Protein AF-A0A926AAT4-F1 (afdb_monomer)

pLDDT: mean 76.75, std 17.48, range [42.28, 96.56]

Foldseek 3Di:
DDPDPPPVVVVVVVVVLVVVVVPDDDDDDPDPVRVVVVVVVSDDDDPVVVVVVVVVCVPDPDPDDDPVCVVPPD

Mean predicted aligned error: 14.72 Å

Sequence (74 aa):
MKQHSKLSSKEQQQHLTESQSEQATAREFATAEELLRYDAAQIPVPPAIAQRLVKSAAGLPQPNRPWWKKLFGN

Radius of gyration: 21.21 Å; Cα contacts (8 Å, |Δi|>4): 3; chains: 1; bounding box: 40×68×36 Å

Structure (mmCIF, N/CA/C/O backbone):
data_AF-A0A926AAT4-F1
#
_entry.id   AF-A0A926AAT4-F1
#
loop_
_atom_site.group_PDB
_atom_site.id
_atom_site.type_symbol
_atom_site.label_atom_id
_atom_site.label_alt_id
_atom_site.label_comp_id
_atom_site.label_asym_id
_atom_site.label_entity_id
_atom_site.label_seq_id
_atom_site.pdbx_PDB_ins_code
_atom_site.Cartn_x
_atom_site.Cartn_y
_atom_site.Cartn_z
_atom_site.occupancy
_atom_site.B_iso_or_equiv
_atom_site.auth_seq_id
_atom_site.auth_comp_id
_atom_site.auth_asym_id
_atom_site.auth_atom_id
_atom_site.pdbx_PDB_model_num
ATOM 1 N N . MET A 1 1 ? -3.754 36.696 -20.190 1.00 42.28 1 MET A N 1
ATOM 2 C CA . MET A 1 1 ? -4.851 35.699 -20.164 1.00 42.28 1 MET A CA 1
ATOM 3 C C . MET A 1 1 ? -4.431 34.526 -19.285 1.00 42.28 1 MET A C 1
ATOM 5 O O . MET A 1 1 ? -3.277 34.127 -19.325 1.00 42.28 1 MET A O 1
ATOM 9 N N . LYS A 1 2 ? 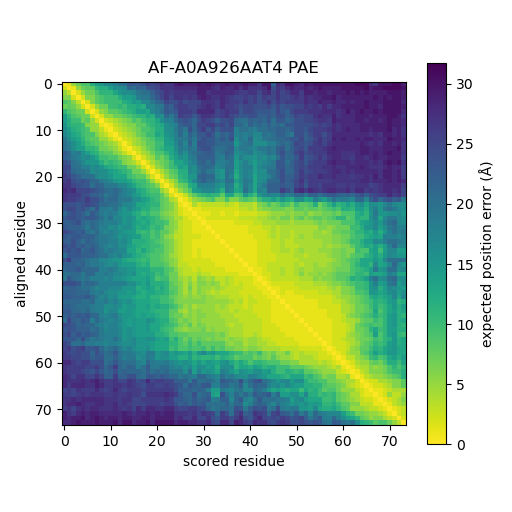-5.338 34.099 -18.404 1.00 50.28 2 LYS A N 1
ATOM 10 C CA . LYS A 1 2 ? -5.118 33.346 -17.157 1.00 50.28 2 LYS A CA 1
ATOM 11 C C . LYS A 1 2 ? -4.699 31.879 -17.391 1.00 50.28 2 LYS A C 1
ATOM 13 O O . LYS A 1 2 ? -5.412 31.151 -18.067 1.00 50.28 2 LYS A O 1
ATOM 18 N N . GLN A 1 3 ? -3.600 31.435 -16.771 1.00 61.12 3 GLN A N 1
ATOM 19 C CA . GLN A 1 3 ? -3.143 30.033 -16.717 1.00 61.12 3 GLN A CA 1
ATOM 20 C C . GLN A 1 3 ? -3.507 29.417 -15.349 1.00 61.12 3 GLN A C 1
ATOM 22 O O . GLN A 1 3 ? -2.627 29.141 -14.544 1.00 61.12 3 GLN A O 1
ATOM 27 N N . HIS A 1 4 ? -4.799 29.254 -15.040 1.00 53.16 4 HIS A N 1
ATOM 28 C CA . HIS A 1 4 ? -5.242 28.724 -13.730 1.00 53.16 4 HIS A CA 1
ATOM 29 C C . HIS A 1 4 ? -6.031 27.402 -13.795 1.00 53.16 4 HIS A C 1
ATOM 31 O O . HIS A 1 4 ? -6.364 26.842 -12.758 1.00 53.16 4 HIS A O 1
ATOM 37 N N . SER A 1 5 ? -6.288 26.832 -14.977 1.00 58.00 5 SER A N 1
ATOM 38 C CA . SER A 1 5 ? -7.216 25.689 -15.096 1.00 58.00 5 SER A CA 1
ATOM 39 C C . SER A 1 5 ? -6.650 24.302 -14.764 1.00 58.00 5 SER A C 1
ATOM 41 O O . SER A 1 5 ? -7.418 23.348 -14.736 1.00 58.00 5 SER A O 1
ATOM 43 N N . LYS A 1 6 ? -5.342 24.138 -14.517 1.00 57.00 6 LYS A N 1
ATOM 44 C CA . LYS A 1 6 ? -4.744 22.795 -14.328 1.00 57.00 6 LYS A CA 1
ATOM 45 C C . LYS A 1 6 ? -4.659 22.323 -12.871 1.00 57.00 6 LYS A C 1
ATOM 47 O O . LYS A 1 6 ? -4.527 21.125 -12.651 1.00 57.00 6 LYS A O 1
ATOM 52 N N . LEU A 1 7 ? -4.742 23.229 -11.893 1.00 55.38 7 LEU A N 1
ATOM 53 C CA . LEU A 1 7 ? -4.702 22.872 -10.465 1.00 55.38 7 LEU A CA 1
ATOM 54 C C . LEU A 1 7 ? -6.081 22.420 -9.955 1.00 55.38 7 LEU A C 1
ATOM 56 O O . LEU A 1 7 ? -6.183 21.390 -9.298 1.00 55.38 7 LEU A O 1
ATOM 60 N N . SER A 1 8 ? -7.146 23.098 -10.392 1.00 56.47 8 SER A N 1
ATOM 61 C CA . SER A 1 8 ? -8.517 22.855 -9.918 1.00 56.47 8 SER A CA 1
ATOM 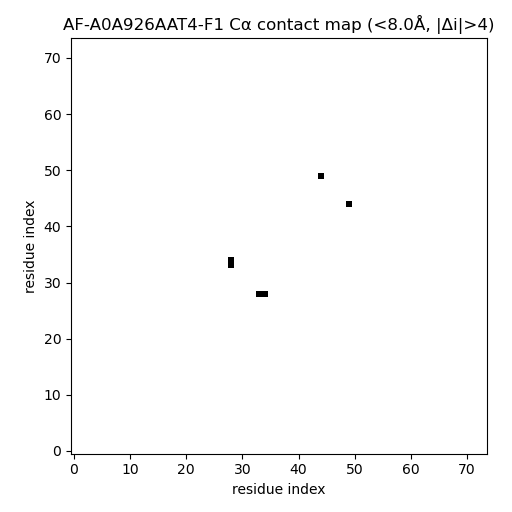62 C C . SER A 1 8 ? -9.044 21.443 -10.219 1.00 56.47 8 SER A C 1
ATOM 64 O O . SER A 1 8 ? -9.740 20.855 -9.398 1.00 56.47 8 SER A O 1
ATOM 66 N N . SER A 1 9 ? -8.665 20.847 -11.355 1.00 56.72 9 SER A N 1
ATOM 67 C CA . SER A 1 9 ? -9.141 19.506 -11.725 1.00 56.72 9 SER A CA 1
ATOM 68 C C . SER A 1 9 ? -8.546 18.398 -10.840 1.00 56.72 9 SER A C 1
ATOM 70 O O . SER A 1 9 ? -9.198 17.385 -10.593 1.00 56.72 9 SER A O 1
ATOM 72 N N . LYS A 1 10 ? -7.327 18.605 -10.320 1.00 56.78 10 LYS A N 1
ATOM 73 C CA . LYS A 1 10 ? -6.657 17.646 -9.433 1.00 56.78 10 LYS A CA 1
ATOM 74 C C . LYS A 1 10 ? -7.214 17.718 -8.007 1.00 56.78 10 LYS A C 1
ATOM 76 O O . LYS A 1 10 ? -7.397 16.680 -7.383 1.00 56.78 10 LYS A O 1
ATOM 81 N N . GLU A 1 11 ? -7.548 18.920 -7.539 1.00 53.94 11 GLU A N 1
ATOM 82 C CA . GLU A 1 11 ? -8.205 19.146 -6.243 1.00 53.94 11 GLU A CA 1
ATOM 83 C C . GLU A 1 11 ? -9.652 18.619 -6.241 1.00 53.94 11 GLU A C 1
ATOM 85 O O . GLU A 1 11 ? -10.078 17.987 -5.277 1.00 53.94 11 GLU A O 1
ATOM 90 N N . GLN A 1 12 ? -10.389 18.768 -7.350 1.00 53.94 12 GLN A N 1
ATOM 91 C CA . GLN A 1 12 ? -11.747 18.219 -7.477 1.00 53.94 12 GLN A CA 1
ATOM 92 C C . GLN A 1 12 ? -11.791 16.686 -7.438 1.00 53.94 12 GLN A C 1
ATOM 94 O O . GLN A 1 12 ? -12.725 16.129 -6.865 1.00 53.94 12 GLN A O 1
ATOM 99 N N . GLN A 1 13 ? -10.797 15.990 -8.005 1.00 53.97 13 GLN A N 1
ATOM 100 C CA . GLN A 1 13 ? -10.725 14.527 -7.892 1.00 53.97 13 GLN A CA 1
ATOM 101 C C . GLN A 1 13 ? -10.461 14.064 -6.460 1.00 53.97 13 GLN A C 1
ATOM 103 O O . GLN A 1 13 ? -11.053 13.074 -6.049 1.00 53.97 13 GLN A O 1
ATOM 108 N N . GLN A 1 14 ? -9.630 14.781 -5.695 1.00 53.19 14 GLN A N 1
ATOM 109 C CA . GLN A 1 14 ? -9.397 14.456 -4.284 1.00 53.19 14 GLN A CA 1
ATOM 110 C C . GLN A 1 14 ? -10.671 14.649 -3.452 1.00 53.19 14 GLN A C 1
ATOM 112 O O . GLN A 1 14 ? -11.038 13.751 -2.696 1.00 53.19 14 GLN A O 1
ATOM 117 N N . HIS A 1 15 ? -11.395 15.747 -3.684 1.00 50.50 15 HIS A N 1
ATOM 118 C CA . HIS A 1 15 ? -12.643 16.053 -2.986 1.00 50.50 15 HIS A CA 1
ATOM 119 C C . HIS A 1 15 ? -13.763 15.036 -3.281 1.00 50.50 15 HIS A C 1
ATOM 121 O O . HIS A 1 15 ? -14.484 14.637 -2.375 1.00 50.50 15 HIS A O 1
ATOM 127 N N . LEU A 1 16 ? -13.870 14.530 -4.519 1.00 51.47 16 LEU A N 1
ATOM 128 C CA . LEU A 1 16 ? -14.868 13.509 -4.886 1.00 51.47 16 LEU A CA 1
ATOM 129 C C . LEU A 1 16 ? -14.643 12.147 -4.201 1.00 51.47 16 LEU A C 1
ATOM 131 O O . LEU A 1 16 ? -15.603 11.402 -3.994 1.00 51.47 16 LEU A O 1
ATOM 135 N N . THR A 1 17 ? -13.398 11.812 -3.852 1.00 51.88 17 THR A N 1
ATOM 136 C CA . THR A 1 17 ? -13.079 10.639 -3.014 1.00 51.88 17 THR A CA 1
ATOM 137 C C . THR A 1 17 ? -13.463 10.858 -1.553 1.00 51.88 17 THR A C 1
ATOM 139 O O . THR A 1 17 ? -13.917 9.925 -0.899 1.00 51.88 17 THR A O 1
ATOM 142 N N . GLU A 1 18 ? -13.315 12.083 -1.049 1.00 51.25 18 GLU A N 1
ATOM 143 C CA . GLU A 1 18 ? -13.605 12.427 0.347 1.00 51.25 18 GLU A CA 1
ATOM 144 C C . GLU A 1 18 ? -15.119 12.404 0.625 1.00 51.25 18 GLU A C 1
ATOM 146 O O . GLU A 1 18 ? -15.560 11.823 1.618 1.00 51.25 18 GLU A O 1
ATOM 151 N N . SER A 1 19 ? -15.935 12.891 -0.318 1.00 48.84 19 SER A N 1
ATOM 152 C CA . SER A 1 19 ? -17.402 12.942 -0.188 1.00 48.84 19 SER A CA 1
ATOM 153 C C . SER A 1 19 ? -18.113 11.578 -0.237 1.00 48.84 19 SER A C 1
ATOM 155 O O . SER A 1 19 ? -19.281 11.485 0.125 1.00 48.84 19 SER A O 1
ATOM 157 N N . GLN A 1 20 ? -17.457 10.495 -0.676 1.00 53.09 20 GLN A N 1
ATOM 158 C CA . GLN A 1 20 ? -18.066 9.150 -0.659 1.00 53.09 20 GLN A CA 1
ATOM 159 C C . GLN A 1 20 ? -17.950 8.441 0.700 1.00 53.09 20 GLN A C 1
ATOM 161 O O . GLN A 1 20 ? -18.561 7.390 0.894 1.00 53.09 20 GLN A O 1
ATOM 166 N N . SER A 1 21 ? -17.216 9.015 1.657 1.00 54.16 21 SER A N 1
ATOM 167 C CA . SER A 1 21 ? -17.088 8.462 3.012 1.00 54.16 21 SER A CA 1
ATOM 168 C C . SER A 1 21 ? -18.260 8.818 3.946 1.00 54.16 21 SER A C 1
ATOM 170 O O . SER A 1 21 ? -18.407 8.211 5.005 1.00 54.16 21 SER A O 1
ATOM 172 N N . GLU A 1 22 ? -19.146 9.737 3.544 1.00 52.97 22 GLU A N 1
ATOM 173 C CA . GLU A 1 22 ? -20.174 10.335 4.416 1.00 52.97 22 GLU A CA 1
ATOM 174 C C . GLU A 1 22 ? -21.421 9.458 4.663 1.00 52.97 22 GLU A C 1
ATOM 176 O O . GLU A 1 22 ? -22.297 9.838 5.438 1.00 52.97 22 GLU A O 1
ATOM 181 N N . GLN A 1 23 ? -21.511 8.264 4.064 1.00 52.38 23 GLN A N 1
ATOM 182 C CA . GLN A 1 23 ? -22.598 7.299 4.328 1.00 52.38 23 GLN A CA 1
ATOM 183 C C . GLN A 1 23 ? -22.119 5.974 4.941 1.00 52.38 23 GLN A C 1
ATOM 185 O O . GLN A 1 23 ? -22.855 4.985 4.952 1.00 52.38 23 GLN A O 1
ATOM 190 N N . ALA A 1 24 ? -20.896 5.925 5.470 1.00 58.06 24 ALA A N 1
ATOM 191 C CA . ALA A 1 24 ? -20.403 4.735 6.145 1.00 58.06 24 ALA A CA 1
ATOM 192 C C . ALA A 1 24 ? -20.944 4.680 7.583 1.00 58.06 24 ALA A C 1
ATOM 194 O O . ALA A 1 24 ? -20.488 5.399 8.470 1.00 58.06 24 ALA A O 1
ATOM 195 N N . THR A 1 25 ? -21.910 3.791 7.833 1.00 65.38 25 THR A N 1
ATOM 196 C CA . THR A 1 25 ? -22.191 3.280 9.184 1.00 65.38 25 THR A CA 1
ATOM 197 C C . THR A 1 25 ? -20.873 2.962 9.887 1.00 65.38 25 THR A C 1
ATOM 199 O O . THR A 1 25 ? -20.039 2.273 9.294 1.00 65.38 25 THR A O 1
ATOM 202 N N . ALA A 1 26 ? -20.684 3.446 11.119 1.00 72.31 26 ALA A N 1
ATOM 203 C CA . ALA A 1 26 ? -19.464 3.210 11.886 1.00 72.31 26 ALA A CA 1
ATOM 204 C C . ALA A 1 26 ? -19.144 1.706 11.911 1.00 72.31 26 ALA A C 1
ATOM 206 O O . ALA A 1 26 ? -19.909 0.900 12.443 1.00 72.31 26 ALA A O 1
ATOM 207 N N . ARG A 1 27 ? -18.043 1.324 11.260 1.00 82.69 27 ARG A N 1
ATOM 208 C CA . ARG A 1 27 ? -17.578 -0.059 11.186 1.00 82.69 27 ARG A CA 1
ATOM 209 C C . ARG A 1 27 ? -16.641 -0.310 12.357 1.00 82.69 27 ARG A C 1
ATOM 211 O O . ARG A 1 27 ? -15.632 0.373 12.497 1.00 82.69 27 ARG A O 1
ATOM 218 N N . GLU A 1 28 ? -16.963 -1.304 13.173 1.00 90.62 28 GLU A N 1
ATOM 219 C CA . GLU A 1 28 ? -16.060 -1.777 14.219 1.00 90.62 28 GLU A CA 1
ATOM 220 C C . GLU A 1 28 ? -14.998 -2.708 13.618 1.00 90.62 28 GLU A C 1
ATOM 222 O O . GLU A 1 28 ? -15.295 -3.532 12.745 1.00 90.62 28 GLU A O 1
ATOM 227 N N . PHE A 1 29 ? -13.762 -2.568 14.096 1.00 93.31 29 PHE A N 1
ATOM 228 C CA . PHE A 1 29 ? -12.631 -3.423 13.743 1.00 93.31 29 PHE A CA 1
ATOM 229 C C . PHE A 1 29 ? -12.123 -4.114 15.001 1.00 93.31 29 PHE A C 1
ATOM 231 O O . PHE A 1 29 ? -11.968 -3.474 16.043 1.00 93.31 29 PHE A O 1
ATOM 238 N N . ALA A 1 30 ? -11.824 -5.409 14.906 1.00 94.62 30 ALA A N 1
ATOM 239 C CA . ALA A 1 30 ? -11.335 -6.169 16.055 1.00 94.62 30 ALA A CA 1
ATOM 240 C C . ALA A 1 30 ? -9.866 -5.847 16.375 1.00 94.62 30 ALA A C 1
ATOM 242 O O . ALA A 1 30 ? -9.416 -6.022 17.506 1.00 94.62 30 ALA A O 1
ATOM 243 N N . THR A 1 31 ? -9.102 -5.389 15.375 1.00 96.56 31 THR A N 1
ATOM 244 C CA . THR A 1 31 ? -7.679 -5.053 15.511 1.00 96.56 31 THR A CA 1
ATOM 245 C C . THR A 1 31 ? -7.299 -3.849 14.652 1.00 96.56 31 THR A C 1
ATOM 247 O O . THR A 1 31 ? -7.917 -3.584 13.623 1.00 96.56 31 THR A O 1
ATOM 250 N N . ALA A 1 32 ? -6.224 -3.152 15.034 1.00 94.81 32 ALA A N 1
ATOM 251 C CA . ALA A 1 32 ? -5.680 -2.041 14.249 1.00 94.81 32 ALA A CA 1
ATOM 252 C C . ALA A 1 32 ? -5.231 -2.476 12.841 1.00 94.81 32 ALA A C 1
ATOM 254 O O . ALA A 1 32 ? -5.407 -1.748 11.874 1.00 94.81 32 ALA A O 1
ATOM 255 N N . GLU A 1 33 ? -4.693 -3.686 12.715 1.00 96.25 33 GLU A N 1
ATOM 256 C CA . GLU A 1 33 ? -4.265 -4.254 11.436 1.00 96.25 33 GLU A CA 1
ATOM 257 C C . GLU A 1 33 ? -5.446 -4.450 10.465 1.00 96.25 33 GLU A C 1
ATOM 259 O O . GLU A 1 33 ? -5.314 -4.225 9.264 1.00 96.25 33 GLU A O 1
ATOM 264 N N . GLU A 1 34 ? -6.620 -4.835 10.970 1.00 94.38 34 GLU A N 1
ATOM 265 C CA . GLU A 1 34 ? -7.833 -4.958 10.154 1.00 94.38 34 GLU A CA 1
ATOM 266 C C . GLU A 1 34 ? -8.290 -3.597 9.610 1.00 94.38 34 GLU A C 1
ATOM 268 O O . GLU A 1 34 ? -8.597 -3.486 8.421 1.00 94.38 34 GLU A O 1
ATOM 273 N N . LEU A 1 35 ? -8.251 -2.560 10.454 1.00 93.44 35 LEU A N 1
ATOM 274 C CA . LEU A 1 35 ? -8.534 -1.180 10.057 1.00 93.44 35 LEU A CA 1
ATOM 275 C C . LEU A 1 35 ? -7.577 -0.722 8.950 1.00 93.44 35 LEU A C 1
ATOM 277 O O . LEU A 1 35 ? -8.026 -0.202 7.932 1.00 93.44 35 LEU A O 1
ATOM 281 N N . LEU A 1 36 ? -6.272 -0.961 9.114 1.00 93.69 36 LEU A N 1
ATOM 282 C CA . LEU A 1 36 ? -5.261 -0.548 8.135 1.00 93.69 36 LEU A CA 1
ATOM 283 C C . LEU A 1 36 ? -5.444 -1.235 6.779 1.00 93.69 36 LEU A C 1
ATOM 285 O O . LEU A 1 36 ? -5.289 -0.597 5.739 1.00 93.69 36 LEU A O 1
ATOM 289 N N . ARG A 1 37 ? -5.802 -2.524 6.762 1.00 93.19 37 ARG A N 1
ATOM 290 C CA . ARG A 1 37 ? -6.097 -3.228 5.504 1.00 93.19 37 ARG A CA 1
ATOM 291 C C . ARG A 1 37 ? -7.345 -2.689 4.823 1.00 93.19 37 ARG A C 1
ATOM 293 O O . ARG A 1 37 ? -7.356 -2.586 3.599 1.00 93.19 37 ARG A O 1
ATOM 300 N N . TYR A 1 38 ? -8.382 -2.381 5.601 1.00 92.31 38 TYR A N 1
ATOM 301 C CA . TYR A 1 38 ? -9.604 -1.793 5.069 1.00 92.31 38 TYR A CA 1
ATOM 302 C C . TYR A 1 38 ? -9.323 -0.426 4.440 1.00 92.31 38 TYR A C 1
ATOM 304 O O . TYR A 1 38 ? -9.685 -0.211 3.288 1.00 92.31 38 TYR A O 1
ATOM 312 N N . ASP A 1 39 ? -8.610 0.453 5.145 1.00 90.62 39 ASP A N 1
ATOM 313 C CA . ASP A 1 39 ? -8.219 1.772 4.635 1.00 90.62 39 ASP A CA 1
ATOM 314 C C . ASP A 1 39 ? -7.379 1.664 3.350 1.00 90.62 39 ASP A C 1
ATOM 316 O O . ASP A 1 39 ? -7.712 2.251 2.319 1.00 90.62 39 ASP A O 1
ATOM 320 N N . ALA A 1 40 ? -6.356 0.805 3.358 1.00 90.38 40 ALA A N 1
ATOM 321 C CA . ALA A 1 40 ? -5.500 0.581 2.197 1.00 90.38 40 ALA A CA 1
ATOM 322 C C . ALA A 1 40 ? -6.266 0.069 0.961 1.00 90.38 40 ALA A C 1
ATOM 324 O O . ALA A 1 40 ? -5.878 0.378 -0.165 1.00 90.38 40 ALA A O 1
ATOM 325 N N . ALA A 1 41 ? -7.342 -0.704 1.148 1.00 90.19 41 ALA A N 1
ATOM 326 C CA . ALA A 1 41 ? -8.168 -1.203 0.048 1.00 90.19 41 ALA A CA 1
ATOM 327 C C . ALA A 1 41 ? -9.032 -0.108 -0.602 1.00 90.19 41 ALA A C 1
ATOM 329 O O . ALA A 1 41 ? -9.374 -0.225 -1.779 1.00 90.19 41 ALA A O 1
ATOM 330 N N . GLN A 1 42 ? -9.363 0.950 0.141 1.00 88.62 42 GLN A N 1
ATOM 331 C CA . GLN A 1 42 ? -10.206 2.048 -0.337 1.00 88.62 42 GLN A CA 1
ATOM 332 C C . GLN A 1 42 ? -9.411 3.120 -1.095 1.00 88.62 42 GLN A C 1
ATOM 334 O O . GLN A 1 42 ? -9.992 3.897 -1.853 1.00 88.62 42 GLN A O 1
ATOM 339 N N . ILE A 1 43 ? -8.085 3.162 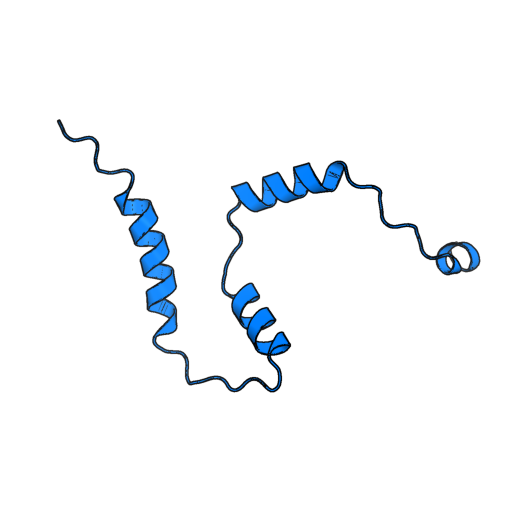-0.926 1.00 86.44 43 ILE A N 1
ATOM 340 C CA . ILE A 1 43 ? -7.214 4.164 -1.547 1.00 86.44 43 ILE A CA 1
ATOM 341 C C . ILE A 1 43 ? -6.516 3.553 -2.774 1.00 86.44 43 ILE A C 1
ATOM 343 O O . ILE A 1 43 ? -5.520 2.836 -2.635 1.00 86.44 43 ILE A O 1
ATOM 347 N N . PRO A 1 44 ? -6.980 3.835 -4.009 1.00 87.75 44 PRO A N 1
ATOM 348 C CA . PRO A 1 44 ? -6.326 3.319 -5.202 1.00 87.75 44 PRO A CA 1
ATOM 349 C C . PRO A 1 44 ? -4.938 3.944 -5.385 1.00 87.75 44 PRO A C 1
ATOM 351 O O . PRO A 1 44 ? -4.753 5.160 -5.298 1.00 87.75 44 PRO A O 1
ATOM 354 N N . VAL A 1 45 ? -3.947 3.112 -5.712 1.00 88.81 45 VAL A N 1
ATOM 355 C CA . VAL A 1 45 ? -2.577 3.575 -5.968 1.00 88.81 45 VAL A CA 1
ATOM 356 C C . VAL A 1 45 ? -2.507 4.285 -7.328 1.00 88.81 45 VAL A C 1
ATOM 358 O O . VAL A 1 45 ? -2.852 3.682 -8.348 1.00 88.81 45 VAL A O 1
ATOM 361 N N . PRO A 1 46 ? -1.998 5.532 -7.406 1.00 93.56 46 PRO A N 1
ATOM 362 C CA . PRO A 1 46 ? -1.862 6.233 -8.678 1.00 93.56 46 PRO A CA 1
ATOM 363 C C . PRO A 1 46 ? -0.975 5.466 -9.679 1.00 93.56 46 PRO A C 1
ATOM 365 O O . PRO A 1 46 ? 0.111 5.009 -9.300 1.00 93.56 46 PRO A O 1
ATOM 368 N N . PRO A 1 47 ? -1.343 5.398 -10.976 1.00 92.56 47 PRO A N 1
ATOM 369 C CA . PRO A 1 47 ? -0.616 4.595 -11.968 1.00 92.56 47 PRO A CA 1
ATOM 370 C C . PRO A 1 47 ? 0.879 4.922 -12.073 1.00 92.56 47 PRO A C 1
ATOM 372 O O . PRO A 1 47 ? 1.712 4.027 -12.203 1.00 92.56 47 PRO A O 1
ATOM 375 N N . ALA A 1 48 ? 1.245 6.202 -11.955 1.00 93.88 48 ALA A N 1
ATOM 376 C CA . ALA A 1 48 ? 2.642 6.635 -11.987 1.00 93.88 48 ALA A CA 1
ATOM 377 C C . ALA A 1 48 ? 3.466 6.077 -10.811 1.00 93.88 48 ALA A C 1
ATOM 379 O O . ALA A 1 48 ? 4.650 5.777 -10.969 1.00 93.88 48 ALA A O 1
ATOM 380 N N . ILE A 1 49 ? 2.856 5.923 -9.631 1.00 92.50 49 ILE A N 1
ATOM 381 C CA . ILE A 1 49 ? 3.513 5.329 -8.461 1.00 92.50 49 ILE A CA 1
ATOM 382 C C . ILE A 1 49 ? 3.663 3.824 -8.661 1.00 92.50 49 ILE A C 1
ATOM 384 O O . ILE A 1 49 ? 4.763 3.309 -8.476 1.00 92.50 49 ILE A O 1
ATOM 388 N N . ALA A 1 50 ? 2.618 3.141 -9.136 1.00 93.81 50 ALA A N 1
ATOM 389 C CA . ALA A 1 50 ? 2.682 1.714 -9.450 1.00 93.81 50 ALA A CA 1
ATOM 390 C C . ALA A 1 50 ? 3.815 1.393 -10.448 1.00 93.81 50 ALA A C 1
ATOM 392 O O . ALA A 1 50 ? 4.633 0.508 -10.201 1.00 93.81 50 ALA A O 1
ATOM 393 N N . GLN A 1 51 ? 3.942 2.173 -11.527 1.00 94.38 51 GLN A N 1
ATOM 394 C CA . GLN A 1 51 ? 5.022 2.010 -12.512 1.00 94.38 51 GLN A CA 1
ATOM 395 C C . GLN A 1 51 ? 6.416 2.214 -11.902 1.00 94.38 51 GLN A C 1
ATOM 397 O O . GLN A 1 51 ? 7.348 1.455 -12.181 1.00 94.38 51 GLN A O 1
ATOM 402 N N . ARG A 1 52 ? 6.574 3.230 -11.046 1.00 95.50 52 ARG A N 1
ATOM 403 C CA . ARG A 1 52 ? 7.842 3.489 -10.349 1.00 95.50 52 ARG A CA 1
ATOM 404 C C . ARG A 1 52 ? 8.196 2.370 -9.376 1.00 95.50 52 ARG A C 1
ATOM 406 O O . ARG A 1 52 ? 9.364 1.998 -9.312 1.00 95.50 52 ARG A O 1
ATOM 413 N N . LEU A 1 53 ? 7.211 1.825 -8.663 1.00 93.75 53 LEU A N 1
ATOM 414 C CA . LEU A 1 53 ? 7.405 0.698 -7.751 1.00 93.75 53 LEU A CA 1
ATOM 415 C C . LEU A 1 53 ? 7.904 -0.536 -8.501 1.00 93.75 53 LEU A C 1
ATOM 417 O O . LEU A 1 53 ? 8.897 -1.123 -8.084 1.00 93.75 53 LEU A O 1
ATOM 421 N N . VAL A 1 54 ? 7.303 -0.869 -9.648 1.00 93.56 54 VAL A N 1
ATOM 422 C CA . VAL A 1 54 ? 7.774 -1.974 -10.502 1.00 93.56 54 VAL A CA 1
A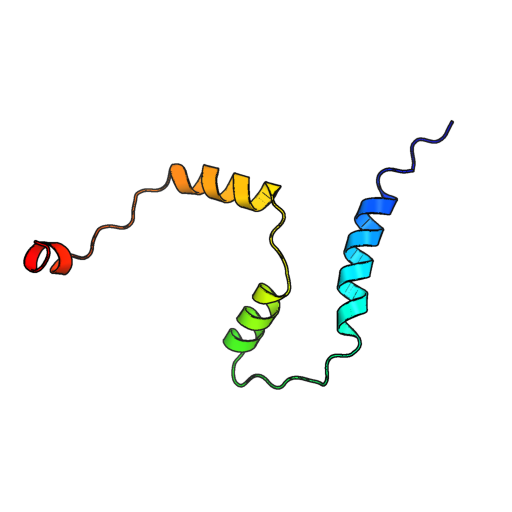TOM 423 C C . VAL A 1 54 ? 9.223 -1.752 -10.940 1.00 93.56 54 VAL A C 1
ATOM 425 O O . VAL A 1 54 ? 10.057 -2.645 -10.796 1.00 93.56 54 VAL A O 1
ATOM 428 N N . LYS A 1 55 ? 9.557 -0.544 -11.414 1.00 95.00 55 LYS A N 1
ATOM 429 C CA . LYS A 1 55 ? 10.928 -0.206 -11.831 1.00 95.00 55 LYS A CA 1
ATOM 430 C C . LYS A 1 55 ? 11.931 -0.303 -10.676 1.00 95.00 55 LYS A C 1
ATOM 432 O O . LYS A 1 55 ? 13.047 -0.767 -10.881 1.00 95.00 55 LYS A O 1
ATOM 437 N N . SER A 1 56 ? 11.537 0.129 -9.480 1.00 92.31 56 SER A N 1
ATOM 438 C CA . SER A 1 56 ? 12.365 0.056 -8.272 1.00 92.31 56 SER A CA 1
ATOM 439 C C . SER A 1 56 ? 12.571 -1.387 -7.810 1.00 92.31 56 SER A C 1
ATOM 441 O O . SER A 1 56 ? 13.681 -1.765 -7.446 1.00 92.31 56 SER A O 1
ATOM 443 N N . ALA A 1 57 ? 11.514 -2.200 -7.838 1.00 91.06 57 ALA A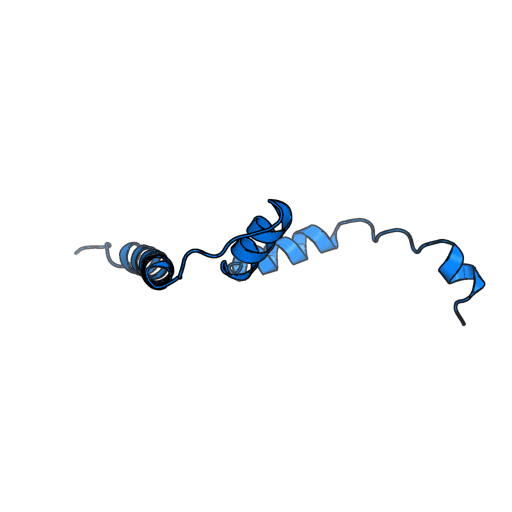 N 1
ATOM 444 C CA . ALA A 1 57 ? 11.555 -3.597 -7.421 1.00 91.06 57 ALA A CA 1
ATOM 445 C C . ALA A 1 57 ? 12.357 -4.483 -8.387 1.00 91.06 57 ALA A C 1
ATOM 447 O O . ALA A 1 57 ? 12.954 -5.463 -7.952 1.00 91.06 57 ALA A O 1
ATOM 448 N N . ALA A 1 58 ? 12.422 -4.129 -9.675 1.00 90.06 58 ALA A N 1
ATOM 449 C CA . ALA A 1 58 ? 13.156 -4.895 -10.684 1.00 90.06 58 ALA A CA 1
ATOM 450 C C . ALA A 1 58 ? 14.662 -5.040 -10.387 1.00 90.0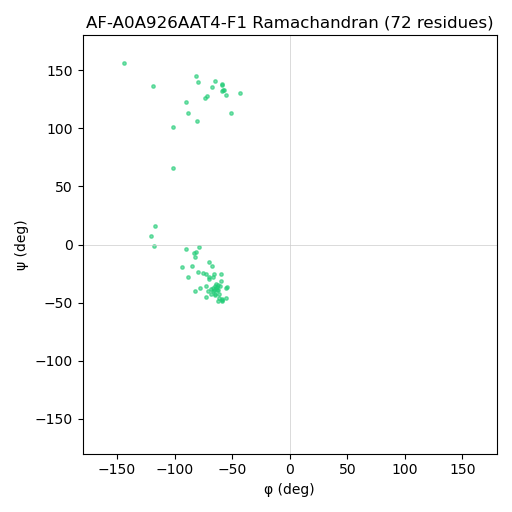6 58 ALA A C 1
ATOM 452 O O . ALA A 1 58 ? 15.279 -5.999 -10.842 1.00 90.06 58 ALA A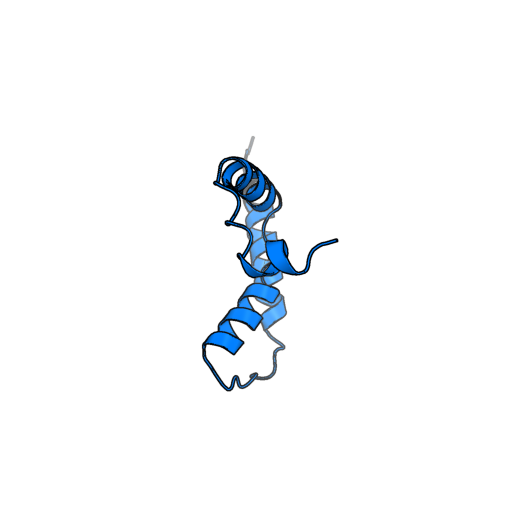 O 1
ATOM 453 N N . GLY A 1 59 ? 15.252 -4.106 -9.632 1.00 85.44 59 GLY A N 1
ATOM 454 C CA . GLY A 1 59 ? 16.664 -4.151 -9.237 1.00 85.44 59 GLY A CA 1
ATOM 455 C C . GLY A 1 59 ? 16.940 -4.875 -7.917 1.00 85.44 59 GLY A C 1
ATOM 456 O O . GLY A 1 59 ? 18.101 -4.985 -7.527 1.00 85.44 59 GLY A O 1
ATOM 457 N N . LEU A 1 60 ? 15.907 -5.333 -7.203 1.00 88.19 60 LEU A N 1
ATOM 458 C CA . LEU A 1 60 ? 16.078 -5.998 -5.914 1.00 88.19 60 LEU A CA 1
ATOM 459 C C . LEU A 1 60 ? 16.451 -7.474 -6.107 1.00 88.19 60 LEU A C 1
ATOM 461 O O . LEU A 1 60 ? 15.952 -8.120 -7.035 1.00 88.19 60 LEU A O 1
ATOM 465 N N . PRO A 1 61 ? 17.304 -8.041 -5.231 1.00 86.62 61 PRO A N 1
ATOM 466 C CA . PRO A 1 61 ? 17.571 -9.469 -5.258 1.00 86.62 61 PRO A CA 1
ATOM 467 C C . PRO A 1 61 ? 16.258 -10.228 -5.066 1.00 86.62 61 PRO A C 1
ATOM 469 O O . PRO A 1 61 ? 15.468 -9.926 -4.169 1.00 86.62 61 PRO A O 1
ATOM 472 N N . GLN A 1 62 ? 16.026 -11.225 -5.919 1.00 81.56 62 GLN A N 1
ATOM 473 C CA . GLN A 1 62 ? 14.877 -12.107 -5.773 1.00 81.56 62 GLN A CA 1
ATOM 474 C C . GLN A 1 62 ? 14.953 -12.801 -4.406 1.00 81.56 62 GLN A C 1
ATOM 476 O O . GLN A 1 62 ? 16.039 -13.242 -4.012 1.00 81.56 62 GLN A O 1
ATOM 481 N N . PRO A 1 63 ? 13.832 -12.920 -3.674 1.00 81.56 63 PRO A N 1
ATOM 482 C CA . P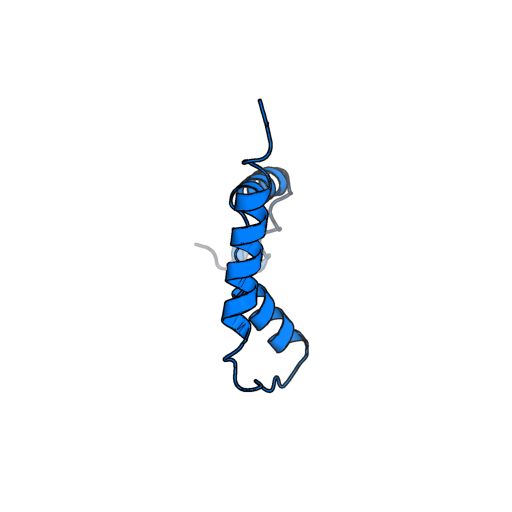RO A 1 63 ? 13.830 -13.627 -2.407 1.00 81.56 63 PRO A CA 1
ATOM 483 C C . PRO A 1 63 ? 14.327 -15.056 -2.630 1.00 81.56 63 PRO A C 1
ATOM 485 O O . PRO A 1 63 ? 13.902 -15.746 -3.563 1.00 81.56 63 PRO A O 1
ATOM 488 N N . ASN A 1 64 ? 15.252 -15.494 -1.775 1.00 82.25 64 ASN A N 1
ATOM 489 C CA . ASN A 1 64 ? 15.807 -16.836 -1.863 1.00 82.25 64 ASN A CA 1
ATOM 490 C C . ASN A 1 64 ? 14.674 -17.862 -1.833 1.00 82.25 64 ASN A C 1
ATOM 492 O O . ASN A 1 64 ? 13.822 -17.849 -0.942 1.00 82.25 64 ASN A O 1
ATOM 496 N N . ARG A 1 65 ? 14.672 -18.773 -2.814 1.00 83.19 65 ARG A N 1
ATOM 497 C CA . ARG A 1 65 ? 13.721 -19.886 -2.822 1.00 8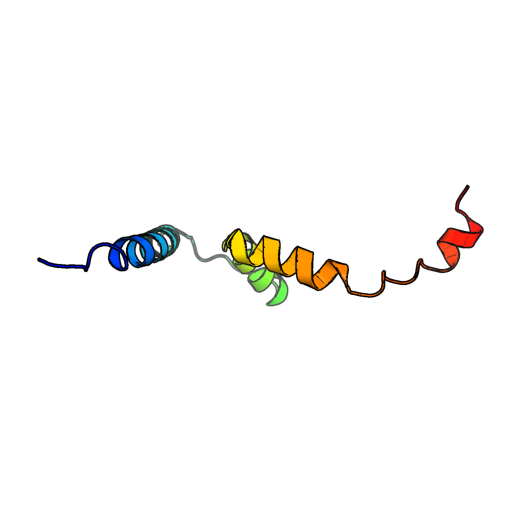3.19 65 ARG A CA 1
ATOM 498 C C . ARG A 1 65 ? 13.901 -20.677 -1.526 1.00 83.19 65 ARG A C 1
ATOM 500 O O . ARG A 1 65 ? 15.042 -21.001 -1.180 1.00 83.19 65 ARG A O 1
ATOM 507 N N . PRO A 1 66 ? 12.812 -21.012 -0.821 1.00 87.06 66 PRO A N 1
ATOM 508 C CA . PRO A 1 66 ? 12.934 -21.750 0.416 1.00 87.06 66 PRO A CA 1
ATOM 509 C C . PRO A 1 66 ? 13.501 -23.145 0.131 1.00 87.06 66 PRO A C 1
ATOM 511 O O . PRO A 1 66 ? 13.170 -23.774 -0.877 1.00 87.06 66 PRO A O 1
ATOM 514 N N . TRP A 1 67 ? 14.376 -23.616 1.019 1.00 83.50 67 TRP A N 1
ATOM 515 C CA . TRP A 1 67 ? 15.172 -24.835 0.834 1.00 83.50 67 TRP A CA 1
ATOM 516 C C . TRP A 1 67 ? 14.324 -26.079 0.522 1.00 83.50 67 TRP A C 1
ATOM 518 O O . TRP A 1 67 ? 14.707 -26.886 -0.319 1.00 83.50 67 TRP A O 1
ATOM 528 N N . TRP A 1 68 ? 13.137 -26.200 1.121 1.00 85.44 68 TRP A N 1
ATOM 529 C CA . TRP A 1 68 ? 12.246 -27.351 0.951 1.00 85.44 68 TRP A CA 1
ATOM 530 C C . TRP A 1 68 ? 11.691 -27.481 -0.474 1.00 85.44 68 TRP A C 1
ATOM 532 O O . TRP A 1 68 ? 11.436 -28.593 -0.930 1.00 85.44 68 TRP A O 1
ATOM 542 N N . LYS A 1 69 ? 11.597 -26.380 -1.237 1.00 82.88 69 LYS A N 1
ATOM 543 C CA . LYS A 1 69 ? 11.227 -26.443 -2.662 1.00 82.88 69 LYS A CA 1
ATOM 544 C C . LYS A 1 69 ? 12.294 -27.113 -3.533 1.00 82.88 69 LYS A C 1
ATOM 546 O O . LYS A 1 69 ? 11.969 -27.526 -4.637 1.00 82.88 69 LYS A O 1
ATOM 551 N N . LYS A 1 70 ? 13.542 -27.229 -3.062 1.00 79.19 70 LYS A N 1
ATOM 552 C CA . LYS A 1 70 ? 14.592 -27.991 -3.759 1.00 79.19 70 LYS A CA 1
ATOM 553 C C . LYS A 1 70 ? 14.482 -29.502 -3.525 1.00 79.19 70 LYS A C 1
ATOM 555 O O . LYS A 1 70 ? 14.992 -30.249 -4.344 1.00 79.19 70 LYS A O 1
ATOM 560 N N . LEU A 1 71 ? 13.847 -29.943 -2.432 1.00 82.62 71 LEU A N 1
ATOM 561 C CA . LEU A 1 71 ? 13.678 -31.371 -2.125 1.00 82.62 71 LEU A CA 1
ATOM 562 C C . LEU A 1 71 ? 12.415 -31.987 -2.744 1.00 82.62 71 LEU A C 1
ATOM 564 O O . LEU A 1 71 ? 12.411 -33.180 -3.014 1.00 82.62 71 LEU A O 1
ATOM 568 N N . PHE A 1 72 ? 11.359 -31.197 -2.965 1.00 86.88 72 PHE A N 1
ATOM 569 C CA . PHE A 1 72 ? 10.059 -31.695 -3.452 1.00 86.88 72 PHE A CA 1
ATOM 570 C C . PHE A 1 72 ? 9.614 -31.082 -4.791 1.00 86.88 72 PHE A C 1
ATOM 572 O O . PHE A 1 72 ? 8.473 -31.271 -5.206 1.00 86.88 72 PHE A O 1
ATOM 579 N N . GLY A 1 73 ? 10.475 -30.297 -5.445 1.00 73.88 73 GLY A N 1
ATOM 580 C CA . GLY A 1 73 ? 10.200 -29.727 -6.764 1.00 73.88 73 GLY A CA 1
ATOM 581 C C . GLY A 1 73 ? 10.649 -30.685 -7.863 1.00 73.88 73 GLY A C 1
ATOM 582 O O . GLY A 1 73 ? 11.847 -30.919 -7.989 1.00 73.88 73 GLY A O 1
ATOM 583 N N . ASN A 1 74 ? 9.687 -31.229 -8.610 1.00 53.97 74 ASN A N 1
ATOM 584 C CA . ASN A 1 74 ? 9.911 -31.970 -9.854 1.00 53.97 74 ASN A CA 1
ATOM 585 C C . ASN A 1 74 ? 10.465 -31.047 -10.951 1.00 53.97 74 ASN A C 1
ATOM 587 O O . ASN A 1 74 ? 10.021 -29.873 -10.993 1.00 53.97 74 ASN A O 1
#

Secondary structure (DSSP, 8-state):
----HHHHHHHHHHHHHHGGGTT------SSHHHHHHHHHHHSPPPHHHHHHHHHHHTTSPPPPPPTHHHHH--

Solvent-accessible surface area (backbone atoms only — not comparable to full-atom values): 4969 Å² total; per-residue (Å²): 136,89,92,65,78,78,60,57,61,59,53,50,55,55,50,61,61,58,66,66,59,80,78,64,72,88,77,89,63,98,42,72,69,57,46,52,54,54,55,58,72,73,54,82,78,56,67,73,56,54,55,48,49,52,63,60,54,70,76,50,81,76,78,78,76,61,72,68,56,72,78,72,57,129